Protein AF-A0A6D2DPE1-F1 (afdb_monomer_lite)

Radius of gyration: 9.67 Å; chains: 1; bounding box: 24×19×21 Å

Organism: Salmonella hadar (NCBI:txid149385)

pLDDT: mean 85.46, std 10.46, range [38.75, 94.44]

Foldseek 3Di:
DDDDDDPVRLVVLLVCCVVVVDPPVCVCVVVVPPDPCPNVVSNVVD

Structure (mmCIF, N/CA/C/O backbone):
data_AF-A0A6D2DPE1-F1
#
_entry.id   AF-A0A6D2DPE1-F1
#
loop_
_atom_site.group_PDB
_atom_site.id
_atom_site.type_symbol
_atom_site.label_atom_id
_atom_site.label_alt_id
_atom_site.label_comp_id
_atom_site.label_asym_id
_atom_site.label_entity_id
_atom_site.label_seq_id
_atom_site.pdbx_PDB_ins_code
_atom_site.Cartn_x
_atom_site.Cartn_y
_atom_site.Cartn_z
_atom_site.occupancy
_atom_site.B_iso_or_equiv
_atom_site.auth_seq_id
_atom_site.auth_comp_id
_atom_site.auth_asym_id
_atom_site.auth_atom_id
_atom_site.pdbx_PDB_model_num
ATOM 1 N N . MET A 1 1 ? 17.027 1.876 -12.311 1.00 38.75 1 MET A N 1
ATOM 2 C CA . MET A 1 1 ? 16.830 0.418 -12.177 1.00 38.75 1 MET A CA 1
ATOM 3 C C . MET A 1 1 ? 15.347 0.168 -11.941 1.00 38.75 1 MET A C 1
ATOM 5 O O . MET A 1 1 ? 14.851 0.505 -10.877 1.00 38.75 1 MET A O 1
ATOM 9 N N . ILE A 1 2 ? 14.608 -0.278 -12.960 1.00 53.06 2 ILE A N 1
ATOM 10 C CA . ILE A 1 2 ? 13.166 -0.544 -12.836 1.00 53.06 2 ILE A CA 1
ATOM 11 C C . ILE A 1 2 ? 13.035 -1.953 -12.261 1.00 53.06 2 ILE A C 1
ATOM 13 O O . ILE A 1 2 ? 13.230 -2.927 -12.981 1.00 53.06 2 ILE A O 1
ATOM 17 N N . ILE A 1 3 ? 12.762 -2.072 -10.962 1.00 66.06 3 ILE A N 1
ATOM 18 C CA . ILE A 1 3 ? 12.414 -3.372 -10.383 1.00 66.06 3 ILE A CA 1
ATOM 19 C C . ILE A 1 3 ? 10.991 -3.702 -10.837 1.00 66.06 3 ILE A C 1
ATOM 21 O O . ILE A 1 3 ? 10.033 -2.998 -10.507 1.00 66.06 3 ILE A O 1
ATOM 25 N N . LEU A 1 4 ? 10.861 -4.744 -11.656 1.00 72.81 4 LEU A N 1
ATOM 26 C CA . LEU A 1 4 ? 9.577 -5.240 -12.125 1.00 72.81 4 LEU A CA 1
ATOM 27 C C . LEU A 1 4 ? 8.938 -6.070 -11.006 1.00 72.81 4 LEU A C 1
ATOM 29 O O . LEU A 1 4 ? 9.334 -7.204 -10.758 1.00 72.81 4 LEU A O 1
ATOM 33 N N . TYR A 1 5 ? 7.947 -5.503 -10.323 1.00 79.12 5 TYR A N 1
ATOM 34 C CA . TYR A 1 5 ? 7.175 -6.253 -9.333 1.00 79.12 5 TYR A CA 1
ATOM 35 C C . TYR A 1 5 ? 6.134 -7.140 -10.037 1.00 79.12 5 TYR A C 1
ATOM 37 O O . TYR A 1 5 ? 5.343 -6.601 -10.827 1.00 79.12 5 TYR A O 1
ATOM 45 N N . PRO A 1 6 ? 6.094 -8.456 -9.747 1.00 87.31 6 PRO A N 1
ATOM 46 C CA . PRO A 1 6 ? 5.064 -9.359 -10.254 1.00 87.31 6 PRO A CA 1
ATOM 47 C C . PRO A 1 6 ? 3.656 -8.864 -9.910 1.00 87.31 6 PRO A C 1
ATOM 49 O O . PRO A 1 6 ? 3.446 -8.244 -8.867 1.00 87.31 6 PRO A O 1
ATOM 52 N N . LEU A 1 7 ? 2.674 -9.156 -10.768 1.00 86.62 7 LEU A N 1
ATOM 53 C CA . LEU A 1 7 ? 1.285 -8.742 -10.542 1.00 86.62 7 LEU A CA 1
ATOM 54 C C . LEU A 1 7 ? 0.726 -9.312 -9.229 1.00 86.62 7 LEU A C 1
ATOM 56 O O . LEU A 1 7 ? 0.143 -8.570 -8.447 1.00 86.62 7 LEU A O 1
ATOM 60 N N . SER A 1 8 ? 0.981 -10.594 -8.959 1.00 88.19 8 SER A N 1
ATOM 61 C CA . SER A 1 8 ? 0.584 -11.269 -7.717 1.00 88.19 8 SER A CA 1
ATOM 62 C C . SER A 1 8 ? 1.139 -10.581 -6.472 1.00 88.19 8 SER A C 1
ATOM 64 O O . SER A 1 8 ? 0.422 -10.402 -5.493 1.00 88.19 8 SER A O 1
ATOM 66 N N . PHE A 1 9 ? 2.392 -10.127 -6.529 1.00 90.31 9 PHE A N 1
ATOM 67 C CA . PHE A 1 9 ? 3.006 -9.379 -5.439 1.00 90.31 9 PHE A CA 1
ATOM 68 C C . PHE A 1 9 ? 2.299 -8.039 -5.202 1.00 90.31 9 PHE A C 1
ATOM 70 O O . PHE A 1 9 ? 2.013 -7.690 -4.061 1.00 90.31 9 PHE A O 1
ATOM 77 N N . LYS A 1 10 ? 1.976 -7.296 -6.270 1.00 89.75 10 LYS A N 1
ATOM 78 C CA . LYS A 1 10 ? 1.258 -6.016 -6.145 1.00 89.75 10 LYS A CA 1
ATOM 79 C C . LYS A 1 10 ? -0.123 -6.202 -5.525 1.00 89.75 10 LYS A C 1
ATOM 81 O O . LYS A 1 10 ? -0.471 -5.436 -4.636 1.00 89.75 10 LYS A O 1
ATOM 86 N N . ILE A 1 11 ? -0.864 -7.218 -5.967 1.00 91.12 11 ILE A N 1
ATOM 87 C CA . ILE A 1 11 ? -2.197 -7.535 -5.438 1.00 91.12 11 ILE A CA 1
ATOM 88 C C . ILE A 1 11 ? -2.104 -7.911 -3.957 1.00 91.12 11 ILE A C 1
ATOM 90 O O . ILE A 1 11 ? -2.825 -7.339 -3.152 1.00 91.12 11 ILE A O 1
ATOM 94 N N . ALA A 1 12 ? -1.159 -8.777 -3.574 1.00 92.50 12 ALA A N 1
ATOM 95 C CA . ALA A 1 12 ? -0.972 -9.160 -2.175 1.00 92.50 12 ALA A CA 1
ATOM 96 C C . ALA A 1 12 ? -0.644 -7.960 -1.268 1.00 92.50 12 ALA A C 1
ATOM 98 O O . ALA A 1 12 ? -1.147 -7.870 -0.151 1.00 92.50 12 ALA A O 1
ATOM 99 N N . VAL A 1 13 ? 0.184 -7.020 -1.742 1.00 91.75 13 VAL A N 1
ATOM 100 C CA . VAL A 1 13 ? 0.502 -5.793 -0.994 1.00 91.75 13 VAL A CA 1
ATOM 101 C C . VAL A 1 13 ? -0.720 -4.881 -0.875 1.00 91.75 13 VAL A C 1
ATOM 103 O O . VAL A 1 13 ? -0.950 -4.331 0.198 1.00 91.75 13 VAL A O 1
ATOM 106 N N . VAL A 1 14 ? -1.495 -4.710 -1.950 1.00 92.12 14 VAL A N 1
ATOM 107 C CA . VAL A 1 14 ? -2.736 -3.916 -1.936 1.00 92.12 14 VAL A CA 1
ATOM 108 C C . VAL A 1 14 ? -3.736 -4.514 -0.950 1.00 92.12 14 VAL A C 1
ATOM 110 O O . VAL A 1 14 ? -4.184 -3.809 -0.054 1.00 92.12 14 VAL A O 1
ATOM 113 N N . GLU A 1 15 ? -3.974 -5.821 -1.016 1.00 94.06 15 GLU A N 1
ATOM 114 C CA . GLU A 1 15 ? -4.922 -6.527 -0.153 1.00 94.06 15 GLU A CA 1
ATOM 115 C C . GLU A 1 15 ? -4.573 -6.391 1.340 1.00 94.06 15 GLU A C 1
ATOM 117 O O . GLU A 1 15 ? -5.444 -6.106 2.160 1.00 94.06 15 GLU A O 1
ATOM 122 N N . GLN A 1 16 ? -3.296 -6.533 1.710 1.00 92.88 16 GLN A N 1
ATOM 123 C CA . GLN A 1 16 ? -2.847 -6.350 3.100 1.00 92.88 16 GLN A CA 1
ATOM 124 C C . GLN A 1 16 ? -3.035 -4.908 3.585 1.00 92.88 16 GLN A C 1
ATOM 126 O O . GLN A 1 16 ? -3.326 -4.673 4.760 1.00 92.88 16 GLN A O 1
ATOM 131 N N . VAL A 1 17 ? -2.874 -3.928 2.693 1.00 92.00 17 VAL A N 1
ATOM 132 C CA . VAL A 1 17 ? -3.080 -2.516 3.029 1.00 92.00 17 VAL A CA 1
ATOM 133 C C . VAL A 1 17 ? -4.567 -2.182 3.154 1.00 92.00 17 VAL A C 1
ATOM 135 O O . VAL A 1 17 ? -4.945 -1.475 4.086 1.00 92.00 17 VAL A O 1
ATOM 138 N N . GLU A 1 18 ? -5.420 -2.719 2.283 1.00 91.62 18 GLU A N 1
ATOM 139 C CA . GLU A 1 18 ? -6.876 -2.533 2.341 1.00 91.62 18 GLU A CA 1
ATOM 140 C C . GLU A 1 18 ? -7.510 -3.207 3.559 1.00 91.62 18 GLU A C 1
ATOM 142 O O . GLU A 1 18 ? -8.398 -2.634 4.190 1.00 91.62 18 GLU A O 1
ATOM 147 N N . LYS A 1 19 ? -7.007 -4.381 3.953 1.00 93.81 19 LYS A N 1
ATOM 148 C CA . LYS A 1 19 ? -7.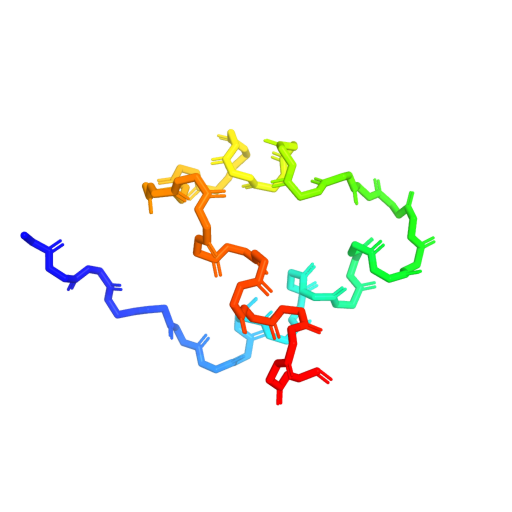401 -5.056 5.200 1.00 93.81 19 LYS A CA 1
ATOM 149 C C . LYS A 1 19 ? -6.920 -4.331 6.461 1.00 93.81 19 LYS A C 1
ATOM 151 O O . LYS A 1 19 ? -7.321 -4.698 7.562 1.00 93.81 19 LYS A O 1
ATOM 156 N N . GLY A 1 20 ? -6.052 -3.326 6.324 1.00 93.06 20 GLY A N 1
ATOM 157 C CA . GLY A 1 20 ? -5.459 -2.607 7.449 1.00 93.06 20 GLY A CA 1
ATOM 158 C C . GLY A 1 20 ? -4.384 -3.398 8.202 1.00 93.06 20 GLY A C 1
ATOM 159 O O . GLY A 1 20 ? -3.978 -2.983 9.285 1.00 93.06 20 GLY A O 1
ATOM 160 N N . GLU A 1 21 ? -3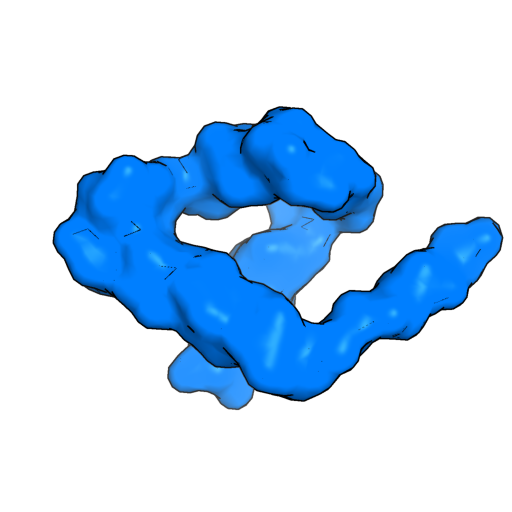.890 -4.508 7.642 1.00 94.44 21 GLU A N 1
ATOM 161 C CA . GLU A 1 21 ? -2.800 -5.303 8.228 1.00 94.44 21 GLU A CA 1
ATOM 162 C C . GLU A 1 21 ? -1.473 -4.532 8.213 1.00 94.44 21 GLU A C 1
ATOM 164 O O . GLU A 1 21 ? -0.613 -4.721 9.077 1.00 94.44 21 GLU A O 1
ATOM 169 N N . MET A 1 22 ? -1.297 -3.640 7.234 1.00 92.94 22 MET A N 1
ATOM 170 C CA . MET A 1 22 ? -0.171 -2.715 7.188 1.00 92.94 22 MET A CA 1
ATOM 171 C C . MET A 1 22 ? -0.512 -1.409 6.479 1.00 92.94 22 MET A C 1
ATOM 173 O O . MET A 1 22 ? -1.352 -1.339 5.594 1.00 92.94 22 MET A O 1
ATOM 177 N N . THR A 1 23 ? 0.211 -0.348 6.812 1.00 91.12 23 THR A N 1
ATOM 178 C CA . THR A 1 23 ? 0.142 0.912 6.066 1.00 91.12 23 THR A CA 1
ATOM 179 C C . THR A 1 23 ? 1.020 0.860 4.818 1.00 91.12 23 THR A C 1
ATOM 181 O O . THR A 1 23 ? 2.045 0.175 4.783 1.00 91.12 23 THR A O 1
ATOM 184 N N . TYR A 1 24 ? 0.707 1.682 3.814 1.00 88.00 24 TYR A N 1
ATOM 185 C CA . TYR A 1 24 ? 1.550 1.824 2.620 1.00 88.00 24 TYR A CA 1
ATOM 186 C C . TYR A 1 24 ? 3.015 2.182 2.949 1.00 88.00 24 TYR A C 1
ATOM 188 O O . TYR A 1 24 ? 3.924 1.763 2.234 1.00 88.00 24 TYR A O 1
ATOM 196 N N . LYS A 1 25 ? 3.265 2.910 4.051 1.00 89.38 25 LYS A N 1
ATOM 197 C CA . LYS A 1 25 ? 4.620 3.246 4.528 1.00 89.38 25 LYS A CA 1
ATOM 198 C C . LYS A 1 25 ? 5.361 2.025 5.072 1.00 89.38 25 LYS A C 1
ATOM 200 O O . LYS A 1 25 ? 6.548 1.857 4.801 1.00 89.38 25 LYS A O 1
ATOM 205 N N . GLN A 1 26 ? 4.664 1.171 5.820 1.00 91.12 26 GLN A N 1
ATOM 206 C CA . GLN A 1 26 ? 5.224 -0.089 6.307 1.00 91.12 26 GLN A CA 1
ATOM 207 C C . GLN A 1 26 ? 5.499 -1.047 5.151 1.00 91.12 26 GLN A C 1
ATOM 209 O O . GLN A 1 26 ? 6.571 -1.639 5.123 1.00 91.12 26 GLN A O 1
ATOM 214 N N . ALA A 1 27 ? 4.605 -1.136 4.161 1.00 90.06 27 ALA A N 1
ATOM 215 C CA . ALA A 1 27 ? 4.845 -1.917 2.948 1.00 90.06 27 ALA A CA 1
ATOM 216 C C . ALA A 1 27 ? 6.115 -1.443 2.214 1.00 90.06 27 ALA A C 1
ATOM 218 O O . ALA A 1 27 ? 6.941 -2.257 1.806 1.00 90.06 27 ALA A O 1
ATOM 219 N N . GLN A 1 28 ? 6.323 -0.126 2.107 1.00 88.69 28 GLN A N 1
ATOM 220 C CA . GLN A 1 28 ? 7.531 0.438 1.497 1.00 88.69 28 GLN A CA 1
ATOM 221 C C . GLN A 1 28 ? 8.811 0.028 2.221 1.00 88.69 28 GLN A C 1
ATOM 223 O O . GLN A 1 28 ? 9.751 -0.422 1.570 1.00 88.69 28 GLN A O 1
ATOM 228 N N . GLN A 1 29 ? 8.849 0.151 3.550 1.00 89.75 29 GLN A N 1
ATOM 229 C CA . GLN A 1 29 ? 10.013 -0.275 4.329 1.00 89.75 29 GLN A CA 1
ATOM 230 C C . GLN A 1 29 ? 10.212 -1.792 4.289 1.00 89.75 29 GLN A C 1
ATOM 232 O O . GLN A 1 29 ? 11.328 -2.25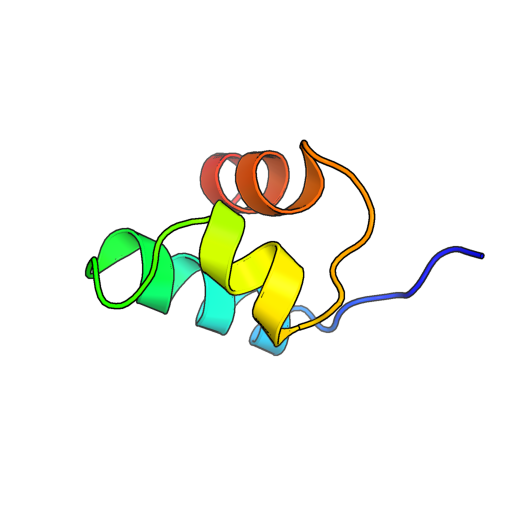2 4.065 1.00 89.75 29 GLN A O 1
ATOM 237 N N . ARG A 1 30 ? 9.139 -2.568 4.468 1.00 89.56 30 ARG A N 1
ATOM 238 C CA . ARG A 1 30 ? 9.183 -4.031 4.567 1.00 89.56 30 ARG A CA 1
ATOM 239 C C . ARG A 1 30 ? 9.663 -4.693 3.284 1.00 89.56 30 ARG A C 1
ATOM 241 O O . ARG A 1 30 ? 10.434 -5.643 3.341 1.00 89.56 30 ARG A O 1
ATOM 248 N N . TYR A 1 31 ? 9.202 -4.194 2.142 1.00 87.75 31 TYR A N 1
ATOM 249 C CA . TYR A 1 31 ? 9.505 -4.767 0.833 1.00 87.75 31 TYR A CA 1
ATOM 250 C C . TYR A 1 31 ? 10.575 -3.986 0.060 1.00 87.75 31 TYR A C 1
ATOM 252 O O . TYR A 1 31 ? 10.830 -4.287 -1.104 1.00 87.75 31 TYR A O 1
ATOM 260 N N . GLY A 1 32 ? 11.185 -2.967 0.675 1.00 86.69 32 GLY A N 1
ATOM 261 C CA . GLY A 1 32 ? 12.192 -2.126 0.027 1.00 86.69 32 GLY A CA 1
ATOM 262 C C . GLY A 1 32 ? 11.663 -1.376 -1.199 1.00 86.69 32 GLY A C 1
ATOM 263 O O . GLY A 1 32 ? 12.429 -1.076 -2.116 1.00 86.69 32 GLY A O 1
ATOM 264 N N . ILE A 1 33 ? 10.356 -1.090 -1.247 1.00 86.62 33 ILE A N 1
ATOM 265 C CA . ILE A 1 33 ? 9.733 -0.445 -2.405 1.00 86.62 33 ILE A CA 1
ATOM 266 C C . ILE A 1 33 ? 10.221 0.996 -2.473 1.00 86.6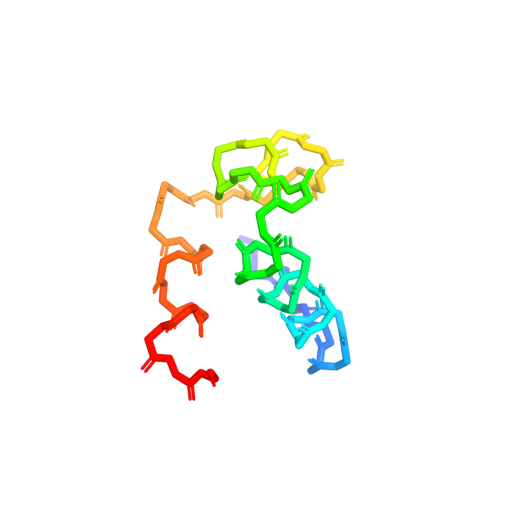2 33 ILE A C 1
ATOM 268 O O . ILE A 1 33 ? 9.835 1.862 -1.685 1.00 86.62 33 ILE A O 1
ATOM 272 N N . GLN A 1 34 ? 11.065 1.251 -3.465 1.00 80.25 34 GLN A N 1
ATOM 273 C CA . GLN A 1 34 ? 11.559 2.584 -3.760 1.00 80.25 34 GLN A CA 1
ATOM 274 C C . GLN A 1 34 ? 10.454 3.425 -4.423 1.00 80.25 34 GLN A C 1
ATOM 276 O O . GLN A 1 34 ? 9.704 2.952 -5.281 1.00 80.25 34 GLN A O 1
ATOM 281 N N . GLY A 1 35 ? 10.358 4.690 -4.009 1.00 77.31 35 GLY A N 1
ATOM 282 C CA . GLY A 1 35 ? 9.360 5.647 -4.493 1.00 77.31 35 GLY A CA 1
ATOM 283 C C . GLY A 1 35 ? 8.180 5.820 -3.536 1.00 77.31 35 GLY A C 1
ATOM 284 O O . GLY A 1 35 ? 7.398 4.896 -3.307 1.00 77.31 35 GLY A O 1
ATOM 285 N N . ARG A 1 36 ? 8.020 7.047 -3.012 1.00 71.50 36 ARG A N 1
ATOM 286 C CA . ARG A 1 36 ? 6.966 7.419 -2.044 1.00 71.50 36 ARG A CA 1
ATOM 287 C C . ARG A 1 36 ? 5.546 7.161 -2.560 1.00 71.50 36 ARG A C 1
ATOM 289 O O . ARG A 1 36 ? 4.650 6.939 -1.755 1.00 71.50 36 ARG A O 1
ATOM 296 N N . SER A 1 37 ? 5.356 7.159 -3.875 1.00 81.69 37 SER A N 1
ATOM 297 C CA . SER A 1 37 ? 4.063 7.016 -4.546 1.00 81.69 37 SER A CA 1
ATOM 298 C C . SER A 1 37 ? 3.812 5.632 -5.150 1.00 81.69 37 SER A C 1
ATOM 300 O O . SER A 1 37 ? 2.696 5.383 -5.588 1.00 81.69 37 SER A O 1
ATOM 302 N N . THR A 1 38 ? 4.780 4.711 -5.158 1.00 88.06 38 THR A N 1
ATOM 303 C CA . THR A 1 38 ? 4.645 3.416 -5.853 1.00 88.06 38 THR A CA 1
ATOM 304 C C . THR A 1 38 ? 3.480 2.584 -5.310 1.00 88.06 38 THR A C 1
ATOM 306 O O . THR A 1 38 ? 2.638 2.129 -6.080 1.00 88.06 38 THR A O 1
ATOM 309 N N . VAL A 1 39 ? 3.377 2.459 -3.983 1.00 84.44 39 VAL A N 1
ATOM 310 C CA . VAL A 1 39 ? 2.277 1.725 -3.332 1.00 84.44 39 VAL A CA 1
ATOM 311 C C . VAL A 1 39 ? 0.941 2.456 -3.505 1.00 84.44 39 VAL A C 1
ATOM 313 O O . VAL A 1 39 ? -0.073 1.821 -3.764 1.0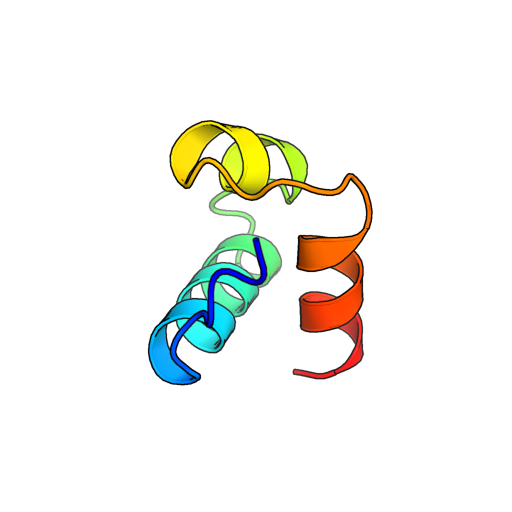0 84.44 39 VAL A O 1
ATOM 316 N N . LEU A 1 40 ? 0.939 3.795 -3.465 1.00 86.81 40 LEU A N 1
ATOM 317 C CA . LEU A 1 40 ? -0.265 4.601 -3.714 1.00 86.81 40 LEU A CA 1
ATOM 318 C C . LEU A 1 40 ? -0.787 4.451 -5.149 1.00 86.81 40 LEU A C 1
ATOM 320 O O . LEU A 1 40 ? -1.991 4.480 -5.372 1.00 86.81 40 LEU A O 1
ATOM 324 N N . VAL A 1 41 ? 0.104 4.296 -6.131 1.00 89.81 41 VAL A N 1
ATOM 325 C CA . VAL A 1 41 ? -0.280 4.029 -7.524 1.00 89.81 41 VAL A CA 1
ATOM 326 C C . VAL A 1 41 ? -0.885 2.633 -7.661 1.00 89.81 41 VAL A C 1
ATOM 328 O O . VAL A 1 41 ? -1.806 2.463 -8.453 1.00 89.81 41 VAL A O 1
ATOM 331 N N . TRP A 1 42 ? -0.403 1.645 -6.901 1.00 89.69 42 TRP A N 1
ATOM 332 C CA . TRP A 1 42 ? -0.993 0.303 -6.903 1.00 89.69 42 TRP A CA 1
ATOM 333 C C . TRP A 1 42 ? -2.390 0.313 -6.288 1.00 89.69 42 TRP A C 1
ATOM 335 O O . TRP A 1 42 ? -3.297 -0.165 -6.950 1.00 89.69 42 TRP A O 1
ATOM 345 N N . LEU A 1 43 ? -2.572 0.971 -5.139 1.00 85.81 43 LEU A N 1
ATOM 346 C CA . LEU A 1 43 ? -3.876 1.142 -4.474 1.00 85.81 43 LEU A CA 1
ATOM 347 C C . LEU A 1 43 ? -4.928 1.890 -5.308 1.00 85.81 43 LEU A C 1
ATOM 349 O O . LEU A 1 43 ? -6.109 1.840 -5.009 1.00 85.81 43 LEU A O 1
ATOM 353 N N . ARG A 1 44 ? -4.511 2.685 -6.300 1.00 86.56 44 ARG A N 1
ATOM 354 C CA . ARG A 1 44 ? -5.447 3.377 -7.205 1.00 86.56 44 ARG A CA 1
ATOM 355 C C . ARG A 1 44 ? -5.805 2.556 -8.437 1.00 86.56 44 ARG A C 1
ATOM 357 O O . ARG A 1 44 ? -6.716 2.935 -9.165 1.00 86.56 44 ARG A O 1
ATOM 364 N N . LYS A 1 45 ? -5.007 1.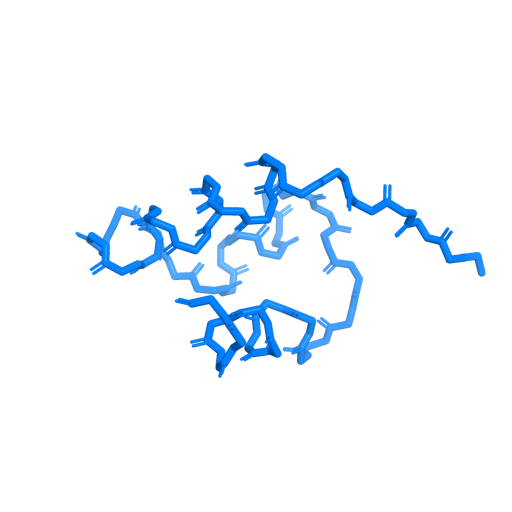535 -8.747 1.00 85.12 45 LYS A N 1
ATOM 365 C CA . LYS A 1 45 ? -5.098 0.767 -9.993 1.00 85.12 45 LYS A CA 1
ATOM 366 C C . LYS A 1 45 ? -5.707 -0.616 -9.774 1.00 85.12 45 LYS A C 1
ATOM 368 O O . LYS A 1 45 ? -6.313 -1.139 -10.707 1.00 85.12 45 LYS A O 1
ATOM 373 N N . TYR A 1 46 ? -5.478 -1.187 -8.600 1.00 81.25 46 TYR A N 1
ATOM 374 C CA . TYR A 1 46 ? -6.031 -2.446 -8.121 1.00 81.25 46 TYR A CA 1
ATOM 375 C C . TYR A 1 46 ? -6.890 -2.128 -6.912 1.00 81.25 46 TYR A C 1
ATOM 377 O O . TYR A 1 46 ? -7.982 -2.721 -6.853 1.00 81.25 46 TYR A O 1
#

Sequence (46 aa):
MIILYPLSFKIAVVEQVEKGEMTYKQAQQRYGIQGRSTVLVWLRKY

InterPro domains:
  IPR010921 Trp repressor/replication initiator [SSF48295] (5-46)
  IPR036388 Winged helix-like DNA-binding domain superfamily [G3DSA:1.10.10.10] (4-46)
  IPR055247 Insertion element IS150 protein InsJ-like, helix-turn-helix domain [PF13518] (9-46)

Secondary structure (DSSP, 8-state):
------HHHHHHHHHHHHTTSS-HHHHHHHTT--STTHHHHHHHH-